Protein AF-A0AAN8Q125-F1 (afdb_monomer_lite)

Organism: Patella caerulea (NCBI:txid87958)

Structure (mmCIF, N/CA/C/O backbone):
data_AF-A0AAN8Q125-F1
#
_entry.id   AF-A0AAN8Q125-F1
#
loop_
_atom_site.group_PDB
_atom_site.id
_atom_site.type_symbol
_atom_site.label_atom_id
_atom_site.label_alt_id
_atom_site.label_comp_id
_atom_site.label_asym_id
_atom_site.label_entity_id
_atom_site.label_seq_id
_atom_site.pdbx_PDB_ins_code
_atom_site.Cartn_x
_atom_site.Cartn_y
_atom_site.Cartn_z
_atom_site.occupancy
_atom_site.B_iso_or_equiv
_atom_site.auth_seq_id
_atom_site.auth_comp_id
_atom_site.auth_asym_id
_atom_site.auth_atom_id
_atom_site.pdbx_PDB_model_num
ATOM 1 N N . MET A 1 1 ? 18.036 -8.635 -25.964 1.00 62.84 1 MET A N 1
ATOM 2 C CA . MET A 1 1 ? 17.463 -7.288 -25.737 1.00 62.84 1 MET A CA 1
ATOM 3 C C . MET A 1 1 ? 18.573 -6.263 -25.929 1.00 62.84 1 MET A C 1
ATOM 5 O O . MET A 1 1 ? 19.686 -6.548 -25.516 1.00 62.84 1 MET A O 1
ATOM 9 N N . THR A 1 2 ? 18.321 -5.133 -26.595 1.00 86.50 2 THR A N 1
ATOM 10 C CA . THR A 1 2 ? 19.324 -4.058 -26.739 1.00 86.50 2 THR A CA 1
ATOM 11 C C . THR A 1 2 ? 19.347 -3.181 -25.486 1.00 86.50 2 THR A C 1
ATOM 13 O O . THR A 1 2 ? 18.324 -3.055 -24.814 1.00 86.50 2 THR A O 1
ATOM 16 N N . GLU A 1 3 ? 20.473 -2.527 -25.186 1.00 84.69 3 GLU A N 1
ATOM 17 C CA . GLU A 1 3 ? 20.598 -1.636 -24.016 1.00 84.69 3 GLU A CA 1
ATOM 18 C C . GLU A 1 3 ? 19.555 -0.501 -24.030 1.00 84.69 3 GLU A C 1
ATOM 20 O O . GLU A 1 3 ? 18.952 -0.176 -23.010 1.00 84.69 3 GLU A O 1
ATOM 25 N N . LYS A 1 4 ? 19.239 0.037 -25.216 1.00 87.69 4 LYS A N 1
ATOM 26 C CA . LYS A 1 4 ? 18.162 1.026 -25.391 1.00 87.69 4 LYS A CA 1
ATOM 27 C C . LYS A 1 4 ? 16.781 0.453 -25.043 1.00 87.69 4 LYS A C 1
ATOM 29 O O . LYS A 1 4 ? 15.976 1.139 -24.419 1.00 87.69 4 LYS A O 1
ATOM 34 N N . GLY A 1 5 ? 16.511 -0.797 -25.425 1.00 88.25 5 GLY A N 1
ATOM 35 C CA . GLY A 1 5 ? 15.268 -1.490 -25.076 1.00 88.25 5 GLY A CA 1
ATOM 36 C C . GLY A 1 5 ? 15.153 -1.771 -23.575 1.00 88.25 5 GLY A C 1
ATOM 37 O O . GLY A 1 5 ? 14.080 -1.587 -23.004 1.00 88.25 5 GLY A O 1
ATOM 38 N N . ARG A 1 6 ? 16.268 -2.136 -22.924 1.00 89.00 6 ARG A N 1
ATOM 39 C CA . ARG A 1 6 ? 16.339 -2.333 -21.467 1.00 89.00 6 ARG A CA 1
ATOM 40 C C . ARG A 1 6 ? 15.967 -1.059 -20.715 1.00 89.00 6 ARG A C 1
ATOM 42 O O . ARG A 1 6 ? 15.057 -1.092 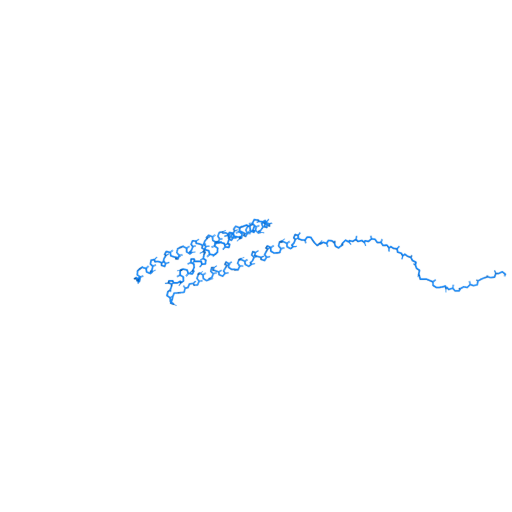-19.893 1.00 89.00 6 ARG A O 1
ATOM 49 N N . ARG A 1 7 ? 16.629 0.060 -21.037 1.00 88.31 7 ARG A N 1
ATOM 50 C CA . ARG A 1 7 ? 16.397 1.361 -20.385 1.00 88.31 7 ARG A CA 1
ATOM 51 C C . ARG A 1 7 ? 14.953 1.820 -20.519 1.00 88.31 7 ARG A C 1
ATOM 53 O O . ARG A 1 7 ? 14.339 2.186 -19.525 1.00 88.31 7 ARG A O 1
ATOM 60 N N . HIS A 1 8 ? 14.382 1.708 -21.716 1.00 92.00 8 HIS A N 1
ATOM 61 C CA . HIS A 1 8 ? 12.978 2.053 -21.919 1.00 92.00 8 HIS A CA 1
ATOM 62 C C . HIS A 1 8 ? 12.039 1.185 -21.064 1.00 92.00 8 HIS A C 1
ATOM 64 O O . HIS A 1 8 ? 11.121 1.696 -20.426 1.00 92.00 8 HIS A O 1
ATOM 70 N N . SER A 1 9 ? 12.287 -0.128 -20.990 1.00 92.44 9 SER A N 1
ATOM 71 C CA . SER A 1 9 ? 11.484 -1.011 -20.140 1.00 92.44 9 SER A CA 1
ATOM 72 C C . SER A 1 9 ? 11.647 -0.708 -18.645 1.00 92.44 9 SER A C 1
ATOM 74 O O . SER A 1 9 ? 10.682 -0.871 -17.899 1.00 92.44 9 SER A O 1
ATOM 76 N N . LEU A 1 10 ? 12.836 -0.290 -18.201 1.00 90.94 10 LEU A N 1
ATOM 77 C CA . LEU A 1 10 ? 13.080 0.140 -16.822 1.00 90.94 10 LEU A CA 1
ATOM 78 C C . LEU A 1 10 ? 12.287 1.399 -16.480 1.00 90.94 10 LEU A C 1
ATOM 80 O O . LEU A 1 10 ? 11.601 1.418 -15.463 1.00 90.94 10 LEU A O 1
ATOM 84 N N . GLU A 1 11 ? 12.316 2.415 -17.342 1.00 92.25 11 GLU A N 1
ATOM 85 C CA . GLU A 1 11 ? 11.573 3.666 -17.144 1.00 92.25 11 GLU A CA 1
ATOM 86 C C . GLU A 1 11 ? 10.066 3.423 -16.996 1.00 92.25 11 GLU A C 1
ATOM 88 O O . GLU A 1 11 ? 9.431 3.953 -16.080 1.00 92.25 11 GLU A O 1
ATOM 93 N N . VAL A 1 12 ? 9.493 2.574 -17.857 1.00 93.69 12 VAL A N 1
ATOM 94 C CA . VAL A 1 12 ? 8.068 2.215 -17.797 1.00 93.69 12 VAL A CA 1
ATOM 95 C C . VAL A 1 12 ? 7.735 1.508 -16.481 1.00 93.69 12 VAL A C 1
ATOM 97 O O . VAL A 1 12 ? 6.776 1.881 -15.805 1.00 93.69 12 VAL A O 1
ATOM 100 N N . ARG A 1 13 ? 8.539 0.519 -16.070 1.00 92.44 13 ARG A N 1
ATOM 101 C CA . ARG A 1 13 ? 8.295 -0.225 -14.822 1.00 92.44 13 ARG A CA 1
ATOM 102 C C . ARG A 1 13 ? 8.506 0.635 -13.584 1.00 92.44 13 ARG A C 1
ATOM 104 O O . ARG A 1 13 ? 7.723 0.528 -12.645 1.00 92.44 13 ARG A O 1
ATOM 111 N N . LEU A 1 14 ? 9.491 1.532 -13.601 1.00 92.12 14 LEU A N 1
ATOM 112 C CA . LEU A 1 14 ? 9.705 2.502 -12.531 1.00 92.12 14 LEU A CA 1
ATOM 113 C C . LEU A 1 14 ? 8.491 3.415 -12.365 1.00 92.12 14 LEU A C 1
ATOM 115 O O . LEU A 1 14 ? 8.069 3.677 -11.239 1.00 92.12 14 LEU A O 1
ATOM 119 N N . LYS A 1 15 ? 7.919 3.891 -13.477 1.00 93.69 15 LYS A N 1
ATOM 120 C CA . LYS A 1 15 ? 6.717 4.729 -13.456 1.00 93.69 15 LYS A CA 1
ATOM 121 C C . LYS A 1 15 ? 5.522 3.975 -12.872 1.00 93.69 15 LYS A C 1
ATOM 123 O O . LYS A 1 15 ? 4.873 4.507 -11.976 1.00 93.69 15 LYS A O 1
ATOM 128 N N . ASN A 1 16 ? 5.273 2.747 -13.328 1.00 93.38 16 ASN A N 1
ATOM 129 C CA . ASN A 1 16 ? 4.174 1.920 -12.817 1.00 93.38 16 ASN A CA 1
ATOM 130 C C . ASN A 1 16 ? 4.340 1.633 -11.322 1.00 93.38 16 ASN A C 1
ATOM 132 O O . ASN A 1 16 ? 3.407 1.818 -10.552 1.00 93.38 16 ASN A O 1
ATOM 136 N N . ARG A 1 17 ? 5.559 1.298 -10.888 1.00 93.88 17 ARG A N 1
ATOM 137 C CA . ARG A 1 17 ? 5.872 1.096 -9.473 1.00 93.88 17 ARG A CA 1
ATOM 138 C C . ARG A 1 17 ? 5.603 2.337 -8.627 1.00 93.88 17 ARG A C 1
ATOM 140 O O . ARG A 1 17 ? 5.006 2.228 -7.565 1.00 93.88 17 ARG A O 1
ATOM 147 N N . LYS A 1 18 ? 6.057 3.512 -9.074 1.00 94.12 18 LYS A N 1
ATOM 148 C CA . LYS A 1 18 ? 5.818 4.776 -8.357 1.00 94.12 18 LYS A CA 1
ATOM 149 C C . LYS A 1 18 ? 4.330 5.102 -8.272 1.00 94.12 18 LYS A C 1
ATOM 151 O O . LYS A 1 18 ? 3.883 5.611 -7.252 1.00 94.12 18 LYS A O 1
ATOM 156 N N . PHE A 1 19 ? 3.581 4.805 -9.330 1.00 95.25 19 PHE A N 1
ATOM 157 C CA . PHE A 1 19 ? 2.134 4.962 -9.331 1.00 95.25 19 PHE A CA 1
ATOM 158 C C . PHE A 1 19 ? 1.470 4.032 -8.308 1.00 95.25 19 PHE A C 1
ATOM 160 O O . PHE A 1 19 ? 0.729 4.518 -7.462 1.00 95.25 19 PHE A O 1
ATOM 167 N N . ALA A 1 20 ? 1.809 2.739 -8.311 1.00 95.19 20 ALA A N 1
ATOM 168 C CA . ALA A 1 20 ? 1.302 1.780 -7.329 1.00 95.19 20 ALA A CA 1
ATOM 169 C C . ALA A 1 20 ? 1.643 2.199 -5.888 1.00 95.19 20 ALA A C 1
ATOM 171 O O . ALA A 1 20 ? 0.764 2.234 -5.032 1.00 95.19 20 ALA A O 1
ATOM 172 N N . ALA A 1 21 ? 2.887 2.627 -5.638 1.00 95.88 21 ALA A N 1
ATOM 173 C CA . ALA A 1 21 ? 3.304 3.138 -4.333 1.00 95.88 21 ALA A CA 1
ATOM 174 C C . ALA A 1 21 ? 2.456 4.337 -3.879 1.00 95.88 21 ALA A C 1
ATOM 176 O O . ALA A 1 21 ? 1.993 4.364 -2.745 1.00 95.88 21 ALA A O 1
ATOM 177 N N . ALA A 1 22 ? 2.208 5.308 -4.764 1.00 96.38 22 ALA A N 1
ATOM 178 C CA . ALA A 1 22 ? 1.383 6.472 -4.444 1.00 96.38 22 ALA A CA 1
ATOM 179 C C . ALA A 1 22 ? -0.073 6.091 -4.122 1.00 96.38 22 ALA A C 1
ATOM 181 O O . ALA A 1 22 ? -0.685 6.687 -3.235 1.00 96.38 22 ALA A O 1
ATOM 182 N N . THR A 1 23 ? -0.625 5.089 -4.810 1.00 96.94 23 THR A N 1
ATOM 183 C CA . THR A 1 23 ? -1.966 4.558 -4.524 1.00 96.94 23 THR A CA 1
ATOM 184 C C . THR A 1 23 ? -2.025 3.933 -3.131 1.00 96.94 23 THR A C 1
ATOM 186 O O . THR A 1 23 ? -2.923 4.262 -2.357 1.00 96.94 23 THR A O 1
ATOM 189 N N . VAL A 1 24 ? -1.029 3.115 -2.774 1.00 97.19 24 VAL A N 1
ATOM 190 C CA . VAL A 1 24 ? -0.902 2.543 -1.424 1.00 97.19 24 VAL A CA 1
ATOM 191 C C . VAL A 1 24 ? -0.774 3.651 -0.374 1.00 97.19 24 VAL A C 1
ATOM 193 O O . VAL A 1 24 ? -1.470 3.627 0.636 1.00 97.19 24 VAL A O 1
ATOM 196 N N . GLU A 1 25 ? 0.048 4.677 -0.615 1.00 96.69 25 GLU A N 1
ATOM 197 C CA . GLU A 1 25 ? 0.210 5.799 0.319 1.00 96.69 25 GLU A CA 1
ATOM 198 C C . GLU A 1 25 ? -1.073 6.603 0.550 1.00 96.69 25 GLU A C 1
ATOM 200 O O . GLU A 1 25 ? -1.287 7.112 1.651 1.00 96.69 25 GLU A O 1
ATOM 205 N N . ASN A 1 26 ? -1.926 6.743 -0.465 1.00 97.38 26 ASN A N 1
ATOM 206 C CA . ASN A 1 26 ? -3.227 7.382 -0.288 1.00 97.38 26 ASN A CA 1
ATOM 207 C C . ASN A 1 26 ? -4.155 6.508 0.557 1.00 97.38 26 ASN A C 1
ATOM 209 O O . ASN A 1 26 ? -4.771 7.022 1.490 1.00 97.38 26 ASN A O 1
ATOM 213 N N . LYS A 1 27 ? -4.171 5.193 0.307 1.00 97.69 27 LYS A N 1
ATOM 214 C CA . LYS A 1 27 ? -4.963 4.248 1.099 1.00 97.69 27 LYS A CA 1
ATOM 215 C C . LYS A 1 27 ? -4.540 4.226 2.571 1.00 97.69 27 LYS A C 1
ATOM 217 O O . LYS A 1 27 ? -5.389 4.251 3.452 1.00 97.69 27 LYS A O 1
ATOM 222 N N . ILE A 1 28 ? -3.235 4.290 2.844 1.00 97.69 28 ILE A N 1
ATOM 223 C CA . ILE A 1 28 ? -2.698 4.427 4.208 1.00 97.69 28 ILE A CA 1
ATOM 224 C C . ILE A 1 28 ? -3.314 5.634 4.923 1.00 97.69 28 ILE A C 1
ATOM 226 O O . ILE A 1 28 ? -3.797 5.500 6.042 1.00 97.69 28 ILE A O 1
ATOM 230 N N . LYS A 1 29 ? -3.343 6.808 4.279 1.00 97.25 29 LYS A N 1
ATOM 231 C CA . LYS A 1 29 ? -3.900 8.030 4.888 1.00 97.25 29 LYS A CA 1
ATOM 232 C C . LYS A 1 29 ? -5.395 7.910 5.174 1.00 97.25 29 LYS A C 1
ATOM 234 O O . LYS A 1 29 ? -5.868 8.466 6.162 1.00 97.25 29 LYS A O 1
ATOM 239 N N . GLU A 1 30 ? -6.139 7.236 4.300 1.00 97.06 30 GLU A N 1
ATOM 240 C CA . GLU A 1 30 ? -7.569 6.976 4.495 1.00 97.06 30 GLU A CA 1
ATOM 241 C C . GLU A 1 30 ? -7.789 6.107 5.738 1.00 97.06 30 GLU A C 1
ATOM 243 O O . GLU A 1 30 ? -8.517 6.518 6.643 1.00 97.06 30 GLU A O 1
ATOM 248 N N . ILE A 1 31 ? -7.064 4.990 5.845 1.00 97.56 31 ILE A N 1
ATOM 249 C CA . ILE A 1 31 ? -7.112 4.097 7.010 1.00 97.56 31 ILE A CA 1
ATOM 250 C C . ILE A 1 31 ? -6.697 4.834 8.290 1.00 97.56 31 ILE A C 1
ATOM 252 O O . ILE A 1 31 ? -7.399 4.764 9.295 1.00 97.56 31 ILE A O 1
ATOM 256 N N . GLU A 1 32 ? -5.602 5.601 8.270 1.00 96.81 32 GLU A N 1
ATOM 257 C CA . GLU A 1 32 ? -5.150 6.380 9.432 1.00 96.81 32 GLU A CA 1
ATOM 258 C C . GLU A 1 32 ? -6.211 7.372 9.928 1.00 96.81 32 GLU A C 1
ATOM 260 O O . GLU A 1 32 ? -6.296 7.643 11.128 1.00 96.81 32 GLU A O 1
ATOM 265 N N . ASN A 1 33 ? -7.012 7.944 9.027 1.00 96.88 33 ASN A N 1
ATOM 266 C CA . ASN A 1 33 ? -8.110 8.826 9.410 1.00 96.88 33 ASN A CA 1
ATOM 267 C C . ASN A 1 33 ? -9.265 8.036 10.039 1.00 96.88 33 ASN A C 1
ATOM 269 O O . ASN A 1 33 ? -9.741 8.424 11.104 1.00 96.88 33 ASN A O 1
ATOM 273 N N . LEU A 1 34 ? -9.645 6.894 9.462 1.00 95.88 34 LEU A N 1
ATOM 274 C CA . LEU A 1 34 ? -10.677 6.019 10.031 1.00 95.88 34 LEU A CA 1
ATOM 275 C C . LEU A 1 34 ? -10.290 5.472 11.416 1.00 95.8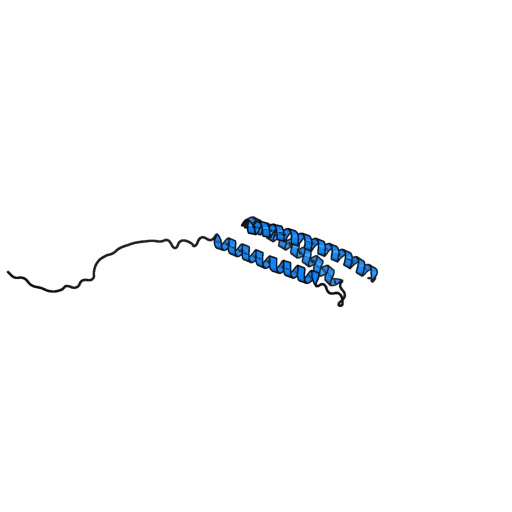8 34 LEU A C 1
ATOM 277 O O . LEU A 1 34 ? -11.128 5.416 12.319 1.00 95.88 34 LEU A O 1
ATOM 281 N N . MET A 1 35 ? -9.009 5.145 11.622 1.00 94.44 35 MET A N 1
ATOM 282 C CA . MET A 1 35 ? -8.474 4.722 12.921 1.00 94.44 35 MET A CA 1
ATOM 283 C C . MET A 1 35 ? -8.600 5.825 13.981 1.00 94.44 35 MET A C 1
ATOM 285 O O . MET A 1 35 ? -8.951 5.540 15.128 1.00 94.44 35 MET A O 1
ATOM 289 N N . LYS A 1 36 ? -8.353 7.095 13.621 1.00 94.19 36 LYS A N 1
ATOM 290 C CA . LYS A 1 36 ? -8.551 8.238 14.538 1.00 94.19 36 LYS A CA 1
ATOM 291 C C . LYS A 1 36 ? -10.017 8.389 14.940 1.00 94.19 36 LYS A C 1
ATOM 293 O O . LYS A 1 36 ? -10.294 8.688 16.101 1.00 94.19 36 LYS A O 1
ATOM 298 N N . ASP A 1 37 ? -10.925 8.124 14.006 1.00 93.31 37 ASP A N 1
ATOM 299 C CA . ASP A 1 37 ? -12.373 8.168 14.222 1.00 93.31 37 ASP A CA 1
ATOM 300 C C . ASP A 1 37 ? -12.923 6.899 14.904 1.00 93.31 37 ASP A C 1
ATOM 302 O O . ASP A 1 37 ? -14.112 6.836 15.219 1.00 93.31 37 ASP A O 1
ATOM 306 N N . LYS A 1 38 ? -12.068 5.898 15.173 1.00 90.25 38 LYS A N 1
ATOM 307 C CA . LYS A 1 38 ? -12.411 4.601 15.786 1.00 90.25 38 LYS A CA 1
ATOM 308 C C . LYS A 1 38 ? -13.494 3.817 15.029 1.00 90.25 38 LYS A C 1
ATOM 310 O O . LYS A 1 38 ? -14.287 3.100 15.638 1.00 90.25 38 LYS A O 1
ATOM 315 N N . ARG A 1 39 ? -13.525 3.934 13.701 1.00 91.06 39 ARG A N 1
ATOM 316 C CA . ARG A 1 39 ? -14.477 3.228 12.824 1.00 91.06 39 ARG A CA 1
ATOM 317 C C . ARG A 1 39 ? -13.915 1.856 12.441 1.00 91.06 39 ARG A C 1
ATOM 319 O O . ARG A 1 39 ? -13.380 1.703 11.352 1.00 91.06 39 ARG A O 1
ATOM 326 N N . VAL A 1 40 ? -13.974 0.892 13.364 1.00 92.06 40 VAL A N 1
ATOM 327 C CA . VAL A 1 40 ? -13.288 -0.414 13.235 1.00 92.06 40 VAL A CA 1
ATOM 328 C C . VAL A 1 40 ? -13.711 -1.177 11.976 1.00 92.06 40 VAL A C 1
ATOM 330 O O . VAL A 1 40 ? -12.839 -1.537 11.196 1.00 92.06 40 VAL A O 1
ATOM 333 N N . ASP A 1 41 ? -15.014 -1.335 11.735 1.00 93.00 41 ASP A N 1
ATOM 334 C CA . ASP A 1 41 ? -15.531 -2.091 10.579 1.00 93.00 41 ASP A CA 1
ATOM 335 C C . ASP A 1 41 ? -15.021 -1.533 9.235 1.00 93.00 41 ASP A C 1
ATOM 337 O O . ASP A 1 41 ? -14.673 -2.274 8.322 1.00 93.00 41 ASP A O 1
ATOM 341 N N . GLU A 1 42 ? -14.920 -0.208 9.122 1.00 95.56 42 GLU A N 1
ATOM 342 C CA . GLU A 1 42 ? -14.431 0.451 7.905 1.00 95.56 42 GLU A CA 1
ATOM 343 C C . GLU A 1 42 ? -12.911 0.405 7.789 1.00 95.56 42 GLU A C 1
ATOM 345 O O . GLU A 1 42 ? -12.380 0.337 6.685 1.00 95.56 42 GLU A O 1
ATOM 350 N N . VAL A 1 43 ? -12.196 0.428 8.919 1.00 96.12 43 VAL A N 1
ATOM 351 C CA . VAL A 1 43 ? -10.755 0.160 8.924 1.00 96.12 43 VAL A CA 1
ATOM 352 C C . VAL A 1 43 ? -10.489 -1.250 8.405 1.00 96.12 43 VAL A C 1
ATOM 354 O O . VAL A 1 43 ? -9.565 -1.407 7.618 1.00 96.12 43 VAL A O 1
ATOM 357 N N . GLU A 1 44 ? -11.279 -2.251 8.803 1.00 94.81 44 GLU A N 1
ATOM 358 C CA . GLU A 1 44 ? -11.143 -3.623 8.299 1.00 94.81 44 GLU A CA 1
ATOM 359 C C . GLU A 1 44 ? -11.392 -3.703 6.785 1.00 94.81 44 GLU A C 1
ATOM 361 O O . GLU A 1 44 ? -10.556 -4.250 6.066 1.00 94.81 44 GLU A O 1
ATOM 366 N N . GLU A 1 45 ? -12.475 -3.100 6.281 1.00 96.25 45 GLU A N 1
ATOM 367 C CA . GLU A 1 45 ? -12.784 -3.080 4.842 1.00 96.25 45 GLU A CA 1
ATOM 368 C C . GLU A 1 45 ? -11.678 -2.395 4.022 1.00 96.25 45 GLU A C 1
ATOM 370 O O . GLU A 1 45 ? -11.181 -2.943 3.034 1.00 96.25 45 GLU A O 1
ATOM 375 N N . GLU A 1 46 ? -11.238 -1.210 4.449 1.00 97.44 46 GLU A N 1
ATOM 376 C CA . GLU A 1 46 ? -10.191 -0.461 3.754 1.00 97.44 46 GLU A CA 1
ATOM 377 C C . GLU A 1 46 ? -8.813 -1.120 3.880 1.00 97.44 46 GLU A C 1
ATOM 379 O O . GLU A 1 46 ? -7.962 -0.979 2.995 1.00 97.44 46 GLU A O 1
ATOM 384 N N . TYR A 1 47 ? -8.579 -1.865 4.961 1.00 97.56 47 TYR A N 1
ATOM 385 C CA . TYR A 1 47 ? -7.345 -2.609 5.163 1.00 97.56 47 TYR A CA 1
ATOM 386 C C . TYR A 1 47 ? -7.213 -3.790 4.199 1.00 97.56 47 TYR A C 1
ATOM 388 O O . TYR A 1 47 ? -6.124 -3.989 3.660 1.00 97.56 47 TYR A O 1
ATOM 396 N N . GLU A 1 48 ? -8.292 -4.514 3.900 1.00 97.31 48 GLU A N 1
ATOM 397 C CA . GLU A 1 48 ? -8.272 -5.552 2.858 1.00 97.31 48 GLU A CA 1
ATOM 398 C C . GLU A 1 48 ? -7.901 -4.951 1.490 1.00 97.31 48 GLU A C 1
ATOM 400 O O . GLU A 1 48 ? -7.003 -5.447 0.808 1.00 97.31 48 GLU A O 1
ATOM 405 N N . LEU A 1 49 ? -8.473 -3.792 1.138 1.00 97.38 49 LEU A N 1
ATOM 406 C CA . LEU A 1 49 ? -8.103 -3.074 -0.090 1.00 97.38 49 LEU A CA 1
ATOM 407 C C . LEU A 1 49 ? -6.636 -2.617 -0.084 1.00 97.38 49 LEU A C 1
ATOM 409 O O . LEU A 1 49 ? -5.970 -2.624 -1.122 1.00 97.38 49 LEU A O 1
ATOM 413 N N . PHE A 1 50 ? -6.104 -2.213 1.071 1.00 98.00 50 PHE A N 1
ATOM 414 C CA . PHE A 1 50 ? -4.681 -1.910 1.214 1.00 98.00 50 PHE A CA 1
ATOM 415 C C . PHE A 1 50 ? -3.803 -3.133 0.924 1.00 98.00 50 PHE A C 1
ATOM 417 O O . PHE A 1 50 ? -2.766 -2.972 0.278 1.00 98.00 50 PHE A O 1
ATOM 424 N N . LEU A 1 51 ? -4.189 -4.331 1.374 1.00 97.50 51 LEU A N 1
ATOM 425 C CA . LEU A 1 51 ? -3.418 -5.555 1.142 1.00 97.50 51 LEU A CA 1
ATOM 426 C C . LEU A 1 51 ? -3.325 -5.886 -0.352 1.00 97.50 51 LEU A C 1
ATOM 428 O O . LEU A 1 51 ? -2.219 -6.143 -0.833 1.00 97.50 51 LEU A O 1
A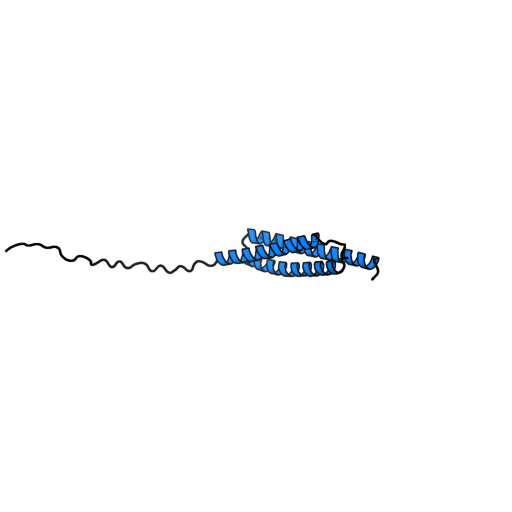TOM 432 N N . ASP A 1 52 ? -4.435 -5.779 -1.084 1.00 97.50 52 ASP A N 1
ATOM 433 C CA . ASP A 1 52 ? -4.470 -5.986 -2.538 1.00 97.50 52 ASP A CA 1
ATOM 434 C C . ASP A 1 52 ? -3.561 -4.987 -3.277 1.00 97.50 52 ASP A C 1
ATOM 436 O O . ASP A 1 52 ? -2.748 -5.353 -4.132 1.00 97.50 52 ASP A O 1
ATOM 440 N N . LEU A 1 53 ? -3.650 -3.701 -2.919 1.00 97.06 53 LEU A N 1
ATOM 441 C CA . LEU A 1 53 ? -2.813 -2.648 -3.506 1.00 97.06 53 LEU A CA 1
ATOM 442 C C . LEU A 1 53 ? -1.330 -2.829 -3.160 1.00 97.06 53 LEU A C 1
ATOM 444 O O . LEU A 1 53 ? -0.449 -2.510 -3.966 1.00 97.06 53 LEU A O 1
ATOM 448 N N . PHE A 1 54 ? -1.040 -3.320 -1.957 1.00 97.19 54 PHE A N 1
ATOM 449 C CA . PHE A 1 54 ? 0.321 -3.591 -1.525 1.00 97.19 54 PHE A CA 1
ATOM 450 C C . PHE A 1 54 ? 0.931 -4.767 -2.299 1.00 97.19 54 PHE A C 1
ATOM 452 O O . PHE A 1 54 ? 2.082 -4.666 -2.732 1.00 97.19 54 PHE A O 1
ATOM 459 N N . GLU A 1 55 ? 0.166 -5.829 -2.562 1.00 96.50 55 GLU A N 1
ATOM 460 C CA . GLU A 1 55 ? 0.602 -6.935 -3.422 1.00 96.50 55 GLU A CA 1
ATOM 461 C C . GLU A 1 55 ? 0.902 -6.457 -4.855 1.00 96.50 55 GLU A C 1
ATOM 463 O O . GLU A 1 55 ? 1.942 -6.809 -5.426 1.00 96.50 55 GLU A O 1
ATOM 468 N N . ASP A 1 56 ? 0.060 -5.586 -5.421 1.00 95.25 56 ASP A N 1
ATOM 469 C CA . ASP A 1 56 ? 0.299 -4.998 -6.745 1.00 95.25 56 ASP A CA 1
ATOM 470 C C . ASP A 1 56 ? 1.593 -4.161 -6.781 1.00 95.25 56 ASP A C 1
ATOM 472 O O . ASP A 1 56 ? 2.438 -4.307 -7.678 1.00 95.25 56 ASP A O 1
ATOM 476 N N . PHE A 1 57 ? 1.831 -3.346 -5.747 1.00 95.75 57 PHE A N 1
ATOM 477 C CA . PHE A 1 57 ? 3.102 -2.641 -5.587 1.00 95.75 57 PHE A CA 1
ATOM 478 C C . PHE A 1 57 ? 4.292 -3.612 -5.535 1.00 95.75 57 PHE A C 1
ATOM 480 O O . PHE A 1 57 ? 5.285 -3.383 -6.235 1.00 95.75 57 PHE A O 1
ATOM 487 N N . GLN A 1 58 ? 4.206 -4.701 -4.764 1.00 94.62 58 GLN A N 1
ATOM 488 C CA . GLN A 1 58 ? 5.272 -5.706 -4.674 1.00 94.62 58 GLN A CA 1
ATOM 489 C C . GLN A 1 58 ? 5.531 -6.382 -6.026 1.00 94.62 58 GLN A C 1
ATOM 491 O O . GLN A 1 58 ? 6.688 -6.585 -6.412 1.00 94.62 58 GLN A O 1
ATOM 496 N N . CYS A 1 59 ? 4.481 -6.667 -6.798 1.00 94.50 59 CYS A N 1
ATOM 497 C CA . CYS A 1 59 ? 4.591 -7.207 -8.151 1.00 94.50 59 CYS A CA 1
ATOM 498 C C . CYS A 1 59 ? 5.364 -6.254 -9.080 1.00 94.50 59 CYS A C 1
ATOM 500 O O . CYS A 1 59 ? 6.309 -6.660 -9.777 1.00 94.50 59 CYS A O 1
ATOM 502 N N . HIS A 1 60 ? 5.025 -4.963 -9.052 1.00 93.00 60 HIS A N 1
ATOM 503 C CA . HIS A 1 60 ? 5.732 -3.938 -9.813 1.00 93.00 60 HIS A CA 1
ATOM 504 C C . HIS A 1 60 ? 7.171 -3.722 -9.331 1.00 93.00 60 HIS A C 1
ATOM 506 O O . HIS A 1 60 ? 8.079 -3.586 -10.159 1.00 93.00 60 HIS A O 1
ATOM 512 N N . HIS A 1 61 ? 7.404 -3.735 -8.019 1.00 93.62 61 HIS A N 1
ATOM 513 C CA . HIS A 1 61 ? 8.729 -3.614 -7.419 1.00 93.62 61 HIS A CA 1
ATOM 514 C C . HIS A 1 61 ? 9.638 -4.777 -7.838 1.00 93.62 61 HIS A C 1
ATOM 516 O O . HIS A 1 61 ? 10.717 -4.547 -8.387 1.00 93.62 61 HIS A O 1
ATOM 522 N N . LYS A 1 62 ? 9.157 -6.020 -7.732 1.00 92.44 62 LYS A N 1
ATOM 523 C CA . LYS A 1 62 ? 9.868 -7.215 -8.203 1.00 92.44 62 LYS A CA 1
ATOM 524 C C . LYS A 1 62 ? 10.163 -7.156 -9.703 1.00 92.44 62 LYS A C 1
ATOM 526 O O . LYS A 1 62 ? 11.283 -7.426 -10.130 1.00 92.44 62 LYS A O 1
ATOM 531 N N . SER A 1 63 ? 9.181 -6.759 -10.513 1.00 90.75 63 SER A N 1
ATOM 532 C CA . SER A 1 63 ? 9.331 -6.646 -11.972 1.00 90.75 63 SER A CA 1
ATOM 533 C C . SER A 1 63 ? 10.349 -5.585 -12.400 1.00 90.75 63 SER A C 1
ATOM 535 O O . SER A 1 63 ? 10.968 -5.720 -13.463 1.00 90.75 63 SER A O 1
ATOM 537 N N . TYR A 1 64 ? 10.499 -4.523 -11.605 1.00 91.06 64 TYR A N 1
ATOM 538 C CA . TYR A 1 64 ? 11.538 -3.512 -11.773 1.00 91.06 64 TYR A CA 1
ATOM 539 C C . TYR A 1 64 ? 12.911 -4.062 -11.373 1.00 91.06 64 TYR A C 1
ATOM 541 O O . TYR A 1 64 ? 13.828 -4.012 -12.190 1.00 91.06 64 TYR A O 1
ATOM 549 N N . ARG A 1 65 ? 13.026 -4.683 -10.188 1.00 90.06 65 ARG A N 1
ATOM 550 C CA . ARG A 1 65 ? 14.279 -5.288 -9.702 1.00 90.06 65 ARG A CA 1
ATOM 551 C C . ARG A 1 65 ? 14.860 -6.323 -10.659 1.00 90.06 65 ARG A C 1
ATOM 553 O O . ARG A 1 65 ? 16.064 -6.353 -10.849 1.00 90.06 65 ARG A O 1
ATOM 560 N N . LEU A 1 66 ? 14.018 -7.117 -11.323 1.00 89.75 66 LEU A N 1
ATOM 561 C CA . LEU A 1 66 ? 14.460 -8.103 -12.320 1.00 89.75 66 LEU A CA 1
ATOM 562 C C . LEU A 1 66 ? 15.166 -7.499 -13.551 1.00 89.75 66 LEU A C 1
ATOM 564 O O . LEU A 1 66 ? 15.770 -8.244 -14.318 1.00 89.75 66 LEU A O 1
ATOM 568 N N . LEU A 1 67 ? 15.045 -6.190 -13.795 1.00 86.56 67 LEU A N 1
ATOM 569 C CA . LEU A 1 67 ? 15.738 -5.501 -14.892 1.00 86.56 67 LEU A CA 1
ATOM 570 C C . LEU A 1 67 ? 16.934 -4.662 -14.451 1.00 86.56 67 LEU A C 1
ATOM 572 O O . LEU A 1 67 ? 17.668 -4.181 -15.325 1.00 86.56 67 LEU A O 1
ATOM 576 N N . LEU A 1 68 ? 17.081 -4.442 -13.145 1.00 86.38 68 LEU A N 1
ATOM 577 C CA . LEU A 1 68 ? 18.244 -3.757 -12.610 1.00 86.38 68 LEU A CA 1
ATOM 578 C C . LEU A 1 68 ? 19.472 -4.632 -12.821 1.00 86.38 68 LEU A C 1
ATOM 580 O O . LEU A 1 68 ? 19.412 -5.855 -12.685 1.00 86.38 68 LEU A O 1
ATOM 584 N N . CYS A 1 69 ? 20.575 -3.996 -13.188 1.00 78.81 69 CYS A N 1
ATOM 585 C CA . CYS A 1 69 ? 21.875 -4.650 -13.139 1.00 78.81 69 CYS A CA 1
ATOM 586 C C . CYS A 1 69 ? 22.384 -4.679 -11.689 1.00 78.81 69 CYS A C 1
ATOM 588 O O . CYS A 1 69 ? 21.984 -3.841 -10.886 1.00 78.81 69 CYS A O 1
ATOM 590 N N . ASP A 1 70 ? 23.322 -5.576 -11.375 1.00 71.62 70 ASP A N 1
ATOM 591 C CA . ASP A 1 70 ? 23.894 -5.737 -10.023 1.00 71.62 70 ASP A CA 1
ATOM 592 C C . ASP A 1 70 ? 24.552 -4.457 -9.453 1.00 71.62 70 ASP A C 1
ATOM 594 O O . ASP A 1 70 ? 24.790 -4.356 -8.253 1.00 71.62 70 ASP A O 1
ATOM 598 N N . GLU A 1 71 ? 24.844 -3.472 -10.307 1.00 67.94 71 GLU A N 1
ATOM 599 C CA . GLU A 1 71 ? 25.427 -2.172 -9.945 1.00 67.94 71 GLU A CA 1
ATOM 600 C C . GLU A 1 71 ? 24.373 -1.089 -9.619 1.00 67.94 71 GLU A C 1
ATOM 602 O O . GLU A 1 71 ? 24.729 -0.016 -9.130 1.00 67.94 71 GLU A O 1
ATOM 607 N N . GLU A 1 72 ? 23.085 -1.330 -9.900 1.00 75.62 72 GLU A N 1
ATOM 608 C CA . GLU A 1 72 ? 21.995 -0.368 -9.687 1.00 75.62 72 GLU A CA 1
ATOM 609 C C . GLU A 1 72 ? 21.271 -0.649 -8.353 1.00 75.62 72 GLU A C 1
ATOM 611 O O . GLU A 1 72 ? 20.591 -1.661 -8.198 1.00 75.62 72 GLU A O 1
ATOM 616 N N . ASP A 1 73 ? 21.393 0.272 -7.390 1.00 77.06 73 ASP A N 1
ATOM 617 C CA . ASP A 1 73 ? 20.721 0.192 -6.084 1.00 77.06 73 ASP A CA 1
ATOM 618 C C . ASP A 1 73 ? 19.242 0.623 -6.179 1.00 77.06 73 ASP A C 1
ATOM 620 O O . ASP A 1 73 ? 18.898 1.623 -6.818 1.00 77.06 73 ASP A O 1
ATOM 624 N N . ASP A 1 74 ? 18.359 -0.120 -5.509 1.00 85.12 74 ASP A N 1
ATOM 625 C CA . ASP A 1 74 ? 16.917 0.133 -5.437 1.00 85.12 74 ASP A CA 1
ATOM 626 C C . ASP A 1 74 ? 16.434 0.519 -4.036 1.00 85.12 74 ASP A C 1
ATOM 628 O O . ASP A 1 74 ? 15.288 0.266 -3.656 1.00 85.12 74 ASP A O 1
ATOM 632 N N . LYS A 1 75 ? 17.302 1.177 -3.270 1.00 86.56 75 LYS A N 1
ATOM 633 C CA . LYS A 1 75 ? 17.032 1.669 -1.918 1.00 86.56 75 LYS A CA 1
ATOM 634 C C . LYS A 1 75 ? 15.643 2.288 -1.722 1.00 86.56 75 LYS A C 1
ATOM 636 O O . LYS A 1 75 ? 14.971 1.986 -0.743 1.00 86.56 75 LYS A O 1
ATOM 641 N N . TYR A 1 76 ? 15.179 3.119 -2.661 1.00 85.69 76 TYR A N 1
ATOM 642 C CA . TYR A 1 76 ? 13.845 3.730 -2.574 1.00 85.69 76 TYR A CA 1
ATOM 643 C C . TYR A 1 76 ? 12.726 2.684 -2.519 1.00 85.69 76 TYR A C 1
ATOM 645 O O . TYR A 1 76 ? 11.780 2.827 -1.746 1.00 85.69 76 TYR A O 1
ATOM 653 N N . GLY A 1 77 ? 12.807 1.649 -3.357 1.00 86.38 77 GLY A N 1
ATOM 654 C CA . GLY A 1 77 ? 11.808 0.592 -3.375 1.00 86.38 77 GLY A CA 1
ATOM 655 C C . GLY A 1 77 ? 11.828 -0.228 -2.085 1.00 86.38 77 GLY A C 1
ATOM 656 O O . GLY A 1 77 ? 10.761 -0.496 -1.542 1.00 86.38 77 GLY A O 1
ATOM 657 N N . GLU A 1 78 ? 13.017 -0.526 -1.556 1.00 90.75 78 GLU A N 1
ATOM 658 C CA . GLU A 1 78 ? 13.176 -1.273 -0.302 1.00 90.75 78 GLU A CA 1
ATOM 659 C C . GLU A 1 78 ? 12.663 -0.486 0.915 1.00 90.75 78 GLU A C 1
ATOM 661 O O . GLU A 1 78 ? 11.904 -1.020 1.722 1.00 90.75 78 GLU A O 1
ATOM 666 N N . GLU A 1 79 ? 13.000 0.802 1.029 1.00 93.25 79 GLU A N 1
ATOM 667 C CA . GLU A 1 79 ? 12.489 1.677 2.095 1.00 93.25 79 GLU A CA 1
ATOM 668 C C . GLU A 1 79 ? 10.961 1.818 2.034 1.00 93.25 79 GLU A C 1
ATOM 670 O O . GLU A 1 79 ? 10.283 1.796 3.064 1.00 93.25 79 GLU A O 1
ATOM 675 N N . THR A 1 80 ? 10.409 1.931 0.822 1.00 92.50 80 THR A N 1
ATOM 676 C CA . THR A 1 80 ? 8.959 2.034 0.605 1.00 92.50 80 THR A CA 1
ATOM 677 C C . THR A 1 80 ? 8.248 0.741 0.999 1.00 92.50 80 THR A C 1
ATOM 679 O O . THR A 1 80 ? 7.239 0.784 1.700 1.00 92.50 80 THR A O 1
ATOM 682 N N . GLU A 1 81 ? 8.788 -0.414 0.606 1.00 93.50 81 GLU A N 1
ATOM 683 C CA . GLU A 1 81 ? 8.241 -1.713 0.994 1.00 93.50 81 GLU A CA 1
ATOM 684 C C . GLU A 1 81 ? 8.265 -1.886 2.519 1.00 93.50 81 GLU A C 1
ATOM 686 O O . GLU A 1 81 ? 7.232 -2.183 3.116 1.00 93.50 81 GLU A O 1
ATOM 691 N N . GLN A 1 82 ? 9.390 -1.593 3.180 1.00 95.50 82 GLN A N 1
ATOM 692 C CA . GLN A 1 82 ? 9.494 -1.667 4.643 1.00 95.50 82 GLN A CA 1
ATOM 693 C C . GLN A 1 82 ? 8.474 -0.773 5.357 1.00 95.50 82 GLN A C 1
ATOM 695 O O . GLN A 1 82 ? 7.855 -1.197 6.335 1.00 95.50 82 GLN A O 1
ATOM 700 N N . LYS A 1 83 ? 8.243 0.445 4.852 1.00 95.88 83 LYS A N 1
ATOM 701 C CA . LYS A 1 83 ? 7.206 1.346 5.372 1.00 95.88 83 LYS A CA 1
ATOM 702 C C . LYS A 1 83 ? 5.816 0.703 5.300 1.00 95.88 83 LYS A C 1
ATOM 704 O O . LYS A 1 83 ? 5.063 0.780 6.270 1.00 95.88 83 LYS A O 1
ATOM 709 N N . PHE A 1 84 ? 5.480 0.055 4.187 1.00 96.94 84 PHE A N 1
ATOM 710 C CA . PHE A 1 84 ? 4.183 -0.605 4.011 1.00 96.94 84 PHE A CA 1
ATOM 711 C C . PHE A 1 84 ? 4.041 -1.863 4.880 1.00 96.94 84 PHE A C 1
ATOM 713 O O . PHE A 1 84 ? 2.991 -2.052 5.494 1.00 96.94 84 PHE A O 1
ATOM 720 N N . LEU A 1 85 ? 5.098 -2.672 5.038 1.00 96.75 85 LEU A N 1
ATOM 721 C CA . LEU A 1 85 ? 5.100 -3.790 5.995 1.00 96.75 85 LEU A CA 1
ATOM 722 C C . LEU A 1 85 ? 4.904 -3.315 7.439 1.00 96.75 85 LEU A C 1
ATOM 724 O O . LEU A 1 85 ? 4.171 -3.938 8.213 1.00 96.75 85 LEU A O 1
ATOM 728 N N . HIS A 1 86 ? 5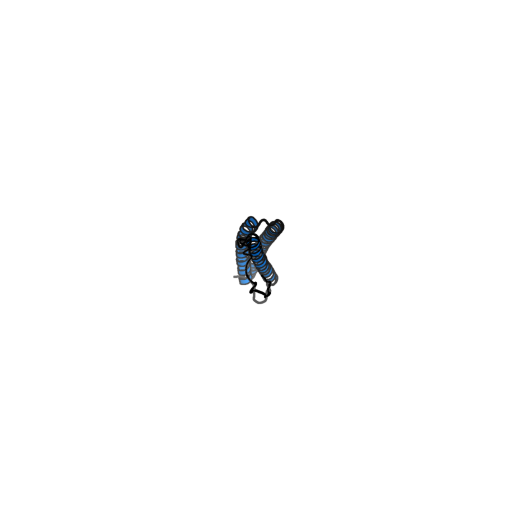.560 -2.218 7.815 1.00 97.25 86 HIS A N 1
ATOM 729 C CA . HIS A 1 86 ? 5.392 -1.647 9.143 1.00 97.25 86 HIS A CA 1
ATOM 730 C C . HIS A 1 86 ? 3.946 -1.196 9.362 1.00 97.25 86 HIS A C 1
ATOM 732 O O . HIS A 1 86 ? 3.338 -1.568 10.364 1.00 97.25 86 HIS A O 1
ATOM 738 N N . PHE A 1 87 ? 3.364 -0.487 8.392 1.00 97.25 87 PHE A N 1
ATOM 739 C CA . PHE A 1 87 ? 1.968 -0.062 8.458 1.00 97.25 87 PHE A CA 1
ATOM 740 C C . PHE A 1 87 ? 1.000 -1.244 8.603 1.00 97.25 87 PHE A C 1
ATOM 742 O O . PHE A 1 87 ? 0.149 -1.233 9.490 1.00 97.25 87 PHE A O 1
ATOM 749 N N . LYS A 1 88 ? 1.195 -2.312 7.821 1.00 96.25 88 LYS A N 1
ATOM 750 C CA . LYS A 1 88 ? 0.436 -3.566 7.943 1.00 96.25 88 LYS A CA 1
ATOM 751 C C . LYS A 1 88 ? 0.433 -4.104 9.382 1.00 96.25 88 LYS A C 1
ATOM 753 O O . LYS A 1 88 ? -0.600 -4.529 9.902 1.00 96.25 88 LYS A O 1
ATOM 758 N N . THR A 1 89 ? 1.592 -4.058 10.039 1.00 96.81 89 THR A N 1
ATOM 759 C CA . THR A 1 89 ? 1.752 -4.518 11.426 1.00 96.81 89 THR A CA 1
ATOM 760 C C . THR A 1 89 ? 0.969 -3.630 12.395 1.00 96.81 89 THR A C 1
ATOM 762 O O . THR A 1 89 ? 0.256 -4.145 13.253 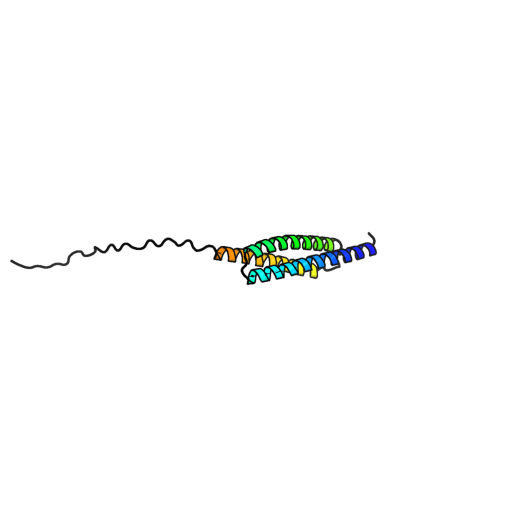1.00 96.81 89 THR A O 1
ATOM 765 N N . VAL A 1 90 ? 1.051 -2.308 12.219 1.00 96.44 90 VAL A N 1
ATOM 766 C CA . VAL A 1 90 ? 0.340 -1.322 13.046 1.00 96.44 90 VAL A CA 1
ATOM 767 C C . VAL A 1 90 ? -1.177 -1.498 12.950 1.00 96.44 90 VAL A C 1
ATOM 769 O O . VAL A 1 90 ? -1.840 -1.553 13.982 1.00 96.44 90 VAL A O 1
ATOM 772 N N . VAL A 1 91 ? -1.729 -1.633 11.739 1.00 95.38 91 VAL A N 1
ATOM 773 C CA . VAL A 1 91 ? -3.182 -1.795 11.547 1.00 95.38 91 VAL A CA 1
ATOM 774 C C . VAL A 1 91 ? -3.675 -3.106 12.154 1.00 95.38 91 VAL A C 1
ATOM 776 O O . VAL A 1 91 ? -4.643 -3.102 12.908 1.00 95.38 91 VAL A O 1
ATOM 779 N N . THR A 1 92 ? -2.964 -4.213 11.913 1.00 94.88 92 THR A N 1
ATOM 780 C CA . THR A 1 92 ? -3.300 -5.520 12.507 1.00 94.88 92 THR A CA 1
ATOM 781 C C . THR A 1 92 ? -3.348 -5.455 14.034 1.00 94.88 92 THR A C 1
ATOM 783 O O . THR A 1 92 ? -4.281 -5.967 14.654 1.00 94.88 92 THR A O 1
ATOM 786 N N . GLN A 1 93 ? -2.349 -4.817 14.652 1.00 95.62 93 GLN A N 1
ATOM 787 C CA . GLN A 1 93 ? -2.308 -4.663 16.101 1.00 95.62 93 GLN A CA 1
ATOM 788 C C . GLN A 1 93 ? -3.470 -3.798 16.603 1.00 95.62 93 GLN A C 1
ATOM 790 O O . GLN A 1 93 ? -4.144 -4.176 17.558 1.00 95.62 93 GLN A O 1
ATOM 795 N N . TRP A 1 94 ? -3.735 -2.674 15.938 1.00 95.69 94 TRP A N 1
ATOM 796 C CA . TRP A 1 94 ? -4.805 -1.759 16.324 1.00 95.69 94 TRP A CA 1
ATOM 797 C C . TRP A 1 94 ? -6.193 -2.404 16.250 1.00 95.69 94 TRP A C 1
ATOM 799 O O . TRP A 1 94 ? -6.971 -2.261 17.190 1.00 95.69 94 TRP A O 1
ATOM 809 N N . ILE A 1 95 ? -6.492 -3.156 15.183 1.00 92.81 95 ILE A N 1
ATOM 810 C CA . ILE A 1 95 ? -7.758 -3.900 15.055 1.00 92.81 95 ILE A CA 1
ATOM 811 C C . ILE A 1 95 ? -7.890 -4.893 16.214 1.00 92.81 95 ILE A C 1
ATOM 813 O O . ILE A 1 95 ? -8.919 -4.933 16.888 1.00 92.81 95 ILE A O 1
ATOM 817 N N . SER A 1 96 ? -6.828 -5.655 16.505 1.00 91.50 96 SER A N 1
ATOM 818 C CA . SER A 1 96 ? -6.845 -6.617 17.610 1.00 91.50 96 SER A CA 1
ATOM 819 C C . SER A 1 96 ? -7.102 -5.952 18.966 1.00 91.50 96 SER A C 1
ATOM 821 O O . SER A 1 96 ? -7.816 -6.522 19.789 1.00 91.50 96 SER A O 1
ATOM 823 N N . GLU A 1 97 ? -6.519 -4.782 19.222 1.00 91.25 97 GLU A N 1
ATOM 824 C CA . GLU A 1 97 ? -6.742 -4.017 20.453 1.00 91.25 97 GLU A CA 1
ATOM 825 C C . GLU A 1 97 ? -8.181 -3.485 20.526 1.00 91.25 97 GLU A C 1
ATOM 827 O O . GLU A 1 97 ? -8.846 -3.661 21.546 1.00 91.25 97 GLU A O 1
ATOM 832 N N . ALA A 1 98 ? -8.700 -2.932 19.427 1.00 87.19 98 ALA A N 1
ATOM 833 C CA . ALA A 1 98 ? -10.060 -2.404 19.360 1.00 87.19 98 ALA A CA 1
ATOM 834 C C . ALA A 1 98 ? -11.125 -3.487 19.603 1.00 87.19 98 ALA A C 1
ATOM 836 O O . ALA A 1 98 ? -12.079 -3.259 20.347 1.00 87.19 98 ALA A O 1
ATOM 837 N N . VAL A 1 99 ? -10.948 -4.683 19.033 1.00 81.38 99 VAL A N 1
ATOM 838 C CA . VAL A 1 99 ? -11.852 -5.819 19.266 1.00 81.38 99 VAL A CA 1
ATOM 839 C C . VAL A 1 99 ? -11.788 -6.274 20.726 1.00 81.38 99 VAL A C 1
ATOM 841 O O . VAL A 1 99 ? -12.831 -6.476 21.347 1.00 81.38 99 VAL A O 1
ATOM 844 N N . ASN A 1 100 ? -10.593 -6.380 21.313 1.00 81.19 100 ASN A N 1
ATOM 845 C CA . ASN A 1 100 ? -10.440 -6.789 22.713 1.00 81.19 100 ASN A CA 1
ATOM 846 C C . ASN A 1 100 ? -11.118 -5.817 23.693 1.00 81.19 100 ASN A C 1
ATOM 848 O O . ASN A 1 100 ? -11.727 -6.269 24.660 1.00 81.19 100 ASN A O 1
ATOM 852 N N . ASP A 1 101 ? -11.087 -4.512 23.417 1.00 73.88 101 ASP A N 1
ATOM 853 C CA . ASP A 1 101 ? -11.762 -3.497 24.238 1.00 73.88 101 ASP A CA 1
ATOM 854 C C . ASP A 1 101 ? -13.300 -3.583 24.171 1.00 73.88 101 ASP A C 1
ATOM 856 O O . ASP A 1 101 ? -13.993 -3.129 25.085 1.00 73.88 101 ASP A O 1
ATOM 860 N N . THR A 1 102 ? -13.860 -4.183 23.113 1.00 62.03 102 THR A N 1
ATOM 861 C CA . THR A 1 102 ? -15.314 -4.407 22.987 1.00 62.03 102 THR A CA 1
ATOM 862 C C . THR A 1 102 ? -15.803 -5.676 23.683 1.00 62.03 102 THR A C 1
ATOM 864 O O . THR A 1 102 ? -17.003 -5.813 23.945 1.00 62.03 102 THR A O 1
ATOM 867 N N . VAL A 1 103 ? -14.898 -6.590 24.047 1.00 57.50 103 VAL A N 1
ATOM 868 C CA . VAL A 1 103 ? -15.236 -7.746 24.878 1.00 57.50 103 VAL A CA 1
ATOM 869 C C . VAL A 1 103 ? -15.366 -7.256 26.317 1.00 57.50 103 VAL A C 1
ATOM 871 O O . VAL A 1 103 ? -14.388 -7.176 27.060 1.00 57.50 103 VAL A O 1
ATOM 874 N N . LEU A 1 104 ? -16.594 -6.917 26.725 1.00 52.09 104 LEU A N 1
ATOM 875 C CA . LEU A 1 104 ? -16.899 -6.677 28.135 1.00 52.09 104 LEU A CA 1
ATOM 876 C C . LEU A 1 104 ? -16.342 -7.854 28.952 1.00 52.09 104 LEU A C 1
ATOM 878 O O . LEU A 1 104 ? -16.603 -9.007 28.582 1.00 52.09 104 LEU A O 1
ATOM 882 N N . PRO A 1 105 ? -15.601 -7.614 30.053 1.00 54.59 105 PRO A N 1
ATOM 883 C CA . PRO A 1 105 ? -15.309 -8.686 30.985 1.00 54.59 105 PRO A CA 1
ATOM 884 C C . PRO A 1 105 ? -16.659 -9.279 31.358 1.00 54.59 105 PRO A C 1
ATOM 886 O O . PRO A 1 105 ? -17.532 -8.561 31.842 1.00 54.59 105 PRO A O 1
ATOM 889 N N . ILE A 1 106 ? -16.858 -10.563 31.052 1.00 55.16 106 ILE A N 1
ATOM 890 C CA . ILE A 1 106 ? -18.029 -11.293 31.518 1.00 55.16 106 ILE A CA 1
ATOM 891 C C . ILE A 1 106 ? -18.018 -11.079 33.021 1.00 55.16 106 ILE A C 1
ATOM 893 O O . ILE A 1 106 ? -17.123 -11.582 33.707 1.00 55.16 106 ILE A O 1
ATOM 897 N N . ASP A 1 107 ? -18.957 -10.262 33.498 1.00 42.59 107 ASP A N 1
ATOM 898 C CA . ASP A 1 107 ? -19.195 -10.060 34.909 1.00 42.59 107 ASP A CA 1
ATOM 899 C C . ASP A 1 107 ? -19.252 -11.458 35.513 1.00 42.59 107 ASP A C 1
ATOM 901 O O . ASP A 1 107 ? -20.171 -12.241 35.252 1.00 42.59 107 ASP A O 1
ATOM 905 N N . SER A 1 108 ? -18.218 -11.801 36.284 1.00 46.16 108 SER A N 1
ATOM 906 C CA . SER A 1 108 ? -18.319 -12.871 37.256 1.00 46.16 108 SER A CA 1
ATOM 907 C C . SER A 1 108 ? -19.490 -12.474 38.127 1.00 46.16 108 SER A C 1
ATOM 909 O O . SER A 1 108 ? -19.377 -11.570 38.955 1.00 46.16 108 SER A O 1
ATOM 911 N N . VAL A 1 109 ? -20.632 -13.092 37.837 1.00 51.34 109 VAL A N 1
ATOM 912 C CA . VAL A 1 109 ? -21.908 -12.865 38.488 1.00 51.34 109 VAL A CA 1
ATOM 913 C C . VAL A 1 109 ? -21.657 -12.803 39.986 1.00 51.34 109 VAL A C 1
ATOM 915 O O . VAL A 1 109 ? -21.342 -13.794 40.644 1.00 51.34 109 VAL A O 1
ATOM 918 N N . SER A 1 110 ? -21.776 -11.591 40.511 1.00 49.31 110 SER A N 1
ATOM 919 C CA . SER A 1 110 ? -21.831 -11.318 41.930 1.00 49.31 110 SER A CA 1
ATOM 920 C C . SER A 1 110 ? -23.107 -11.961 42.473 1.00 49.31 110 SER A C 1
ATOM 922 O O . SER A 1 110 ? -24.185 -11.379 42.406 1.00 49.31 110 SER A O 1
ATOM 924 N N . GLN A 1 111 ? -23.005 -13.174 43.016 1.00 44.94 111 GLN A N 1
ATOM 925 C CA . GLN A 1 111 ? -23.953 -13.649 44.022 1.00 44.94 111 GLN A CA 1
ATOM 926 C C . GLN A 1 111 ? -23.395 -13.314 45.414 1.00 44.94 111 GLN A C 1
ATOM 928 O O . GLN A 1 111 ? -22.670 -14.086 46.036 1.00 44.94 111 GLN A O 1
ATOM 933 N N . ARG A 1 112 ? -23.737 -12.122 45.911 1.00 51.12 112 ARG A N 1
ATOM 934 C CA . ARG A 1 112 ? -23.760 -11.772 47.348 1.00 51.12 112 ARG A CA 1
ATOM 935 C C . ARG A 1 112 ? -25.161 -12.096 47.910 1.00 51.12 112 ARG A C 1
ATOM 937 O O . ARG A 1 112 ? -26.103 -12.121 47.125 1.00 51.12 112 ARG A O 1
ATOM 944 N N . PRO A 1 113 ? -25.403 -12.079 49.234 1.00 52.25 113 PRO A N 1
ATOM 945 C CA . PRO A 1 113 ? -24.633 -12.554 50.385 1.00 52.25 113 PRO A CA 1
ATOM 946 C C . PRO A 1 113 ? -25.461 -13.579 51.211 1.00 52.25 113 PRO A C 1
AT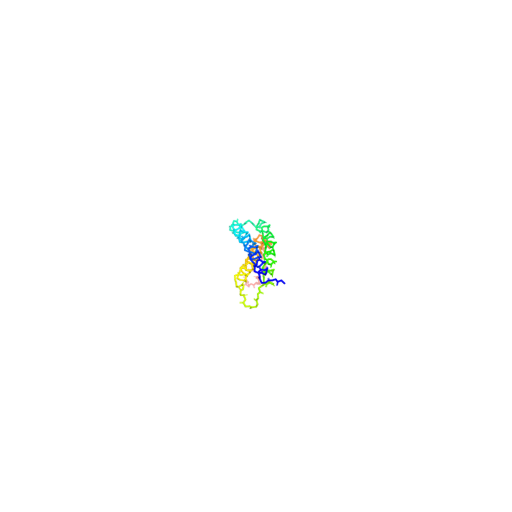OM 948 O O . PRO A 1 113 ? -26.683 -13.642 51.116 1.00 52.25 113 PRO A O 1
ATOM 951 N N . SER A 1 114 ? -24.844 -14.347 52.109 1.00 39.25 114 SER A N 1
ATOM 952 C CA . SER A 1 114 ? -25.578 -14.944 53.237 1.00 39.25 114 SER A CA 1
ATOM 953 C C . SER A 1 114 ? -24.751 -14.826 54.505 1.00 39.25 114 SER A C 1
ATOM 955 O O . SER A 1 114 ? -23.774 -15.533 54.726 1.00 39.25 114 SER A O 1
ATOM 957 N N . THR A 1 115 ? -25.145 -13.860 55.327 1.00 45.78 115 THR A N 1
ATOM 958 C CA . THR A 1 115 ? -24.765 -13.746 56.729 1.00 45.78 115 THR A CA 1
ATOM 959 C C . THR A 1 115 ? -25.395 -14.898 57.507 1.00 45.78 115 THR A C 1
ATOM 961 O O . THR A 1 115 ? -26.559 -14.820 57.890 1.00 45.78 115 THR A O 1
ATOM 964 N N . THR A 1 116 ? -24.632 -15.947 57.789 1.00 43.75 116 THR A N 1
ATOM 965 C CA . THR A 1 116 ? -24.900 -16.819 58.939 1.00 43.75 116 THR A CA 1
ATOM 966 C C . THR A 1 116 ? -23.995 -16.391 60.083 1.00 43.75 116 THR A C 1
ATOM 968 O O . THR A 1 116 ? -22.824 -16.757 60.162 1.00 43.75 116 THR A O 1
ATOM 971 N N . THR A 1 117 ? -24.554 -15.557 60.954 1.00 38.09 117 THR A N 1
ATOM 972 C CA . THR A 1 117 ? -24.089 -15.383 62.332 1.00 38.09 117 THR A CA 1
ATOM 973 C C . THR A 1 117 ? -24.437 -16.643 63.137 1.00 38.09 117 THR A C 1
ATOM 975 O O . THR A 1 117 ? -25.480 -17.241 62.886 1.00 38.09 117 THR A O 1
ATOM 978 N N . SER A 1 118 ? -23.603 -16.943 64.145 1.00 35.84 118 SER A N 1
ATOM 979 C CA . SER A 1 118 ? -23.701 -17.982 65.199 1.00 35.84 118 SER A CA 1
ATOM 980 C C . SER A 1 118 ? -23.097 -19.355 64.834 1.00 35.84 118 SER A C 1
ATOM 982 O O . SER A 1 118 ? -23.427 -19.921 63.809 1.00 35.84 118 SER A O 1
ATOM 984 N N . GLU A 1 119 ? -22.174 -19.969 65.590 1.00 40.41 119 GLU A N 1
ATOM 985 C CA . GLU A 1 119 ? -21.819 -19.826 67.008 1.00 40.41 119 GLU A CA 1
ATOM 986 C C . GLU A 1 119 ? -20.324 -20.101 67.271 1.00 40.41 119 GLU A C 1
ATOM 988 O O . GLU A 1 119 ? -19.767 -21.120 66.864 1.00 40.41 119 GLU A O 1
ATOM 993 N N . ARG A 1 120 ? -19.685 -19.257 68.090 1.00 43.72 120 ARG A N 1
ATOM 994 C CA . ARG A 1 120 ? -18.559 -19.685 68.934 1.00 43.72 120 ARG A CA 1
ATOM 995 C C . ARG A 1 120 ? -18.679 -19.005 70.292 1.00 43.72 120 ARG A C 1
ATOM 997 O O . ARG A 1 120 ? -18.207 -17.886 70.468 1.00 43.72 120 ARG A O 1
ATOM 1004 N N . LYS A 1 121 ? -19.288 -19.679 71.273 1.00 42.81 121 LYS A N 1
ATOM 1005 C CA . LYS A 1 121 ? -19.062 -19.372 72.695 1.00 42.81 121 LYS A CA 1
ATOM 1006 C C . LYS A 1 121 ? -19.369 -20.573 73.591 1.00 42.81 121 LYS A C 1
ATOM 1008 O O . LYS A 1 121 ? -20.483 -20.780 74.053 1.00 42.81 121 LYS A O 1
ATOM 1013 N N . LYS A 1 122 ? -18.315 -21.348 73.862 1.00 43.56 122 LYS A N 1
ATOM 1014 C CA . LYS A 1 122 ? -18.254 -22.284 74.987 1.00 43.56 122 LYS A CA 1
ATOM 1015 C C . LYS A 1 122 ? -18.276 -21.479 76.294 1.00 43.56 122 LYS A C 1
ATOM 1017 O O . LYS A 1 122 ? -17.630 -20.437 76.404 1.00 43.56 122 LYS A O 1
ATOM 1022 N N . GLN A 1 123 ? -19.074 -21.975 77.231 1.00 44.81 123 GLN A N 1
ATOM 1023 C CA . GLN A 1 123 ? -19.527 -21.356 78.474 1.00 44.81 123 GLN A CA 1
ATOM 1024 C C . GLN A 1 123 ? -18.400 -20.903 79.417 1.00 44.81 123 GLN A C 1
ATOM 1026 O O . GLN A 1 123 ? -17.397 -21.592 79.598 1.00 44.81 123 GLN A O 1
ATOM 1031 N N . ARG A 1 124 ? -18.640 -19.780 80.106 1.00 40.62 124 ARG A N 1
ATOM 1032 C CA . ARG A 1 124 ? -17.937 -19.364 81.326 1.00 40.62 124 ARG A CA 1
ATOM 1033 C C . ARG A 1 124 ? -18.908 -19.448 82.512 1.00 40.62 124 ARG A C 1
ATOM 1035 O O . ARG A 1 124 ? -20.032 -18.971 82.439 1.00 40.62 124 ARG A O 1
ATOM 1042 N N . SER A 1 125 ? -18.412 -20.083 83.569 1.00 46.25 125 SER A N 1
ATOM 1043 C CA . SER A 1 125 ? -18.970 -20.358 84.903 1.00 46.25 125 SER A CA 1
ATOM 1044 C C . SER A 1 125 ? -19.604 -19.161 85.646 1.00 46.25 125 SER A C 1
ATOM 1046 O O . SER A 1 125 ? -19.028 -18.071 85.601 1.00 46.25 125 SER A O 1
ATOM 1048 N N . LYS A 1 126 ? -20.706 -19.388 86.396 1.00 44.31 126 LYS A N 1
ATOM 1049 C CA . LYS A 1 126 ? -20.809 -19.264 87.882 1.00 44.31 126 LYS A CA 1
ATOM 1050 C C . LYS A 1 126 ? -22.265 -19.242 88.418 1.00 44.31 126 LYS A C 1
ATOM 1052 O O . LYS A 1 126 ? -23.075 -18.438 87.986 1.00 44.31 126 LYS A O 1
ATOM 1057 N N . ASN A 1 127 ? -22.502 -20.104 89.413 1.00 44.72 127 ASN A N 1
ATOM 1058 C CA . ASN A 1 127 ? -23.219 -19.960 90.697 1.00 44.72 127 ASN A CA 1
ATOM 1059 C C . ASN A 1 127 ? -24.389 -18.957 90.842 1.00 44.72 127 ASN A C 1
ATOM 1061 O O . ASN A 1 127 ? -24.150 -17.758 90.726 1.00 44.72 127 ASN A O 1
ATOM 1065 N N . LYS A 1 128 ? -25.542 -19.415 91.379 1.00 45.56 128 LYS A N 1
ATOM 1066 C CA . LYS A 1 128 ? -26.183 -18.830 92.586 1.00 45.56 128 LYS A CA 1
ATOM 1067 C C . LYS A 1 128 ? -27.282 -19.730 93.190 1.00 45.56 128 LYS A C 1
ATOM 1069 O O . LYS A 1 128 ? -27.988 -20.421 92.471 1.00 45.56 128 LYS A O 1
ATOM 1074 N N . SER A 1 129 ? -27.352 -19.664 94.517 1.00 42.09 129 SER A N 1
ATOM 1075 C CA . SER A 1 129 ? -28.199 -20.328 95.513 1.00 42.09 129 SER A CA 1
ATOM 1076 C C . SER A 1 129 ? -29.714 -20.333 95.285 1.00 42.09 129 SER A C 1
ATOM 1078 O O . SER A 1 129 ? -30.278 -19.331 94.852 1.00 42.09 129 SER A O 1
ATOM 1080 N N . THR A 1 130 ? -30.363 -21.394 95.769 1.00 42.47 130 THR A N 1
ATOM 1081 C CA . THR A 1 130 ? -31.393 -21.319 96.828 1.00 42.47 130 THR A CA 1
ATOM 1082 C C . THR A 1 130 ? -31.251 -22.529 97.739 1.00 42.47 130 THR A C 1
ATOM 1084 O O . THR A 1 130 ? -30.798 -23.573 97.220 1.00 42.47 130 THR A O 1
#

Secondary structure (DSSP, 8-state):
--HHHHHHHHHHHHHHHHHHHHHHHHHHHHHHHHHHTT-HHHHHHHHHHHHHHHHHHHHHHHHHHTTS-TT---HHHHHHHHHHHHHHHHHHHHHHHHHHHHS---------------------------

Foldseek 3Di:
DDPVVLVVQLVVLVVQLVVLLVVLVVLLVVLVVCLVVVVLVVNVVSLVVSVVSLVSSVVSLVVNVVSDDPPDDPVVSVVSNVVSVVSNVVSVVSSVVSVVVPPDPPPPDDPDDDDDDDDDDDDDDDDDDD

Radius of gyration: 33.34 Å; chains: 1; bounding box: 57×31×124 Å

Sequence (130 aa):
MTEKGRRHSLEVRLKNRKFAAATVENKIKEIENLMKDKRVDEVEEEYELFLDLFEDFQCHHKSYRLLLCDEEDDKYGEETEQKFLHFKTVVTQWISEAVNDTVLPIDSVSQRPSTTTSERKKQRSKNKST

pLDDT: mean 81.78, std 20.09, range [35.84, 98.0]